Protein AF-A0A8X8XH99-F1 (afdb_monomer)

Secondary structure (DSSP, 8-state):
---SS---TT---S-PPP------SSSPP-HHHHHHHHHHHHHHHHHHHHHHHHHHHHHHHHHHHHHHHHHHHHHHHHHHHHHHHHHHS-SSS-HHHHHHHHHHTHHHHHHHH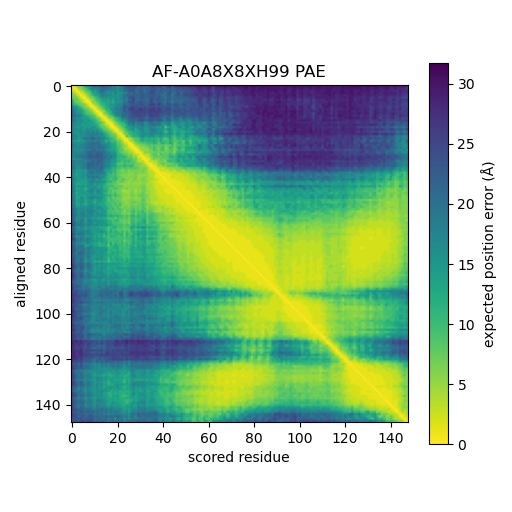---TTSS-HHHHHHHHHIIIIIHHHHHHHHHHH--

Sequence (148 aa):
MTCAYSCPSSLKTNSLFSSSASSFNDKPVNEAATGPVGKELFEKEQDDLLVDLIDIPKKACDRRINEFVKRARAAKIHAYIISHLKKEMPALMGKSKAQRRLMDNLEGEFEKGGLDFEKLKPKMIQAVDDMLGYDIPELLKNFRNIYD

pLDDT: mean 76.28, std 16.95, range 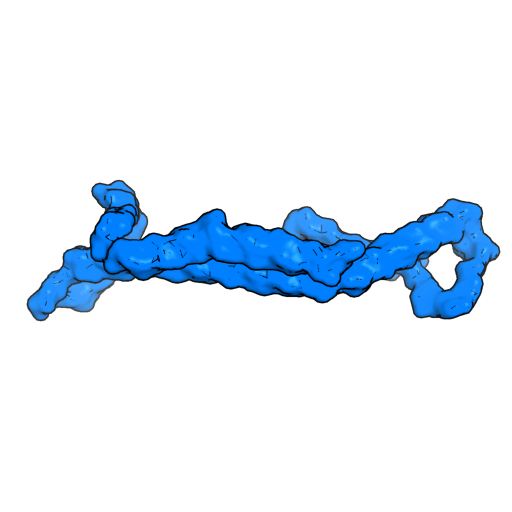[33.03, 96.56]

InterPro domains:
  IPR040990 Domain of unknown function DUF5600 [PF18150] (63-112)

Structure (mmCIF, N/CA/C/O backbone):
data_AF-A0A8X8XH99-F1
#
_entry.id   AF-A0A8X8XH99-F1
#
loop_
_atom_site.group_PDB
_atom_site.id
_atom_site.type_symbol
_atom_site.label_atom_id
_atom_site.label_alt_id
_atom_site.label_comp_id
_atom_site.label_asym_id
_atom_site.label_entity_id
_atom_site.label_seq_id
_atom_site.pdbx_PDB_ins_code
_atom_site.Cartn_x
_atom_site.Cartn_y
_atom_site.Cartn_z
_atom_site.occupancy
_atom_site.B_iso_or_equiv
_atom_site.auth_seq_id
_atom_site.auth_comp_id
_atom_site.auth_asym_id
_atom_site.auth_atom_id
_atom_site.pdbx_PDB_model_num
ATOM 1 N N . MET A 1 1 ? 34.153 17.711 -23.293 1.00 33.03 1 MET A N 1
ATOM 2 C CA . MET A 1 1 ? 34.360 16.887 -22.084 1.00 33.03 1 MET A CA 1
ATOM 3 C C . MET A 1 1 ? 33.839 17.679 -20.884 1.00 33.03 1 MET A C 1
ATOM 5 O O . MET A 1 1 ? 34.627 18.201 -20.112 1.00 33.03 1 MET A O 1
ATOM 9 N N . THR A 1 2 ? 32.516 17.896 -20.794 1.00 33.72 2 THR A N 1
ATOM 10 C CA . THR A 1 2 ? 31.958 18.871 -19.826 1.00 33.72 2 THR A CA 1
ATOM 11 C C . THR A 1 2 ? 30.481 18.623 -19.476 1.00 33.72 2 THR A C 1
ATOM 13 O O . THR A 1 2 ? 29.676 19.543 -19.538 1.00 33.72 2 THR A O 1
ATOM 16 N N . CYS A 1 3 ? 30.081 17.396 -19.118 1.00 34.97 3 CYS A N 1
ATOM 17 C CA . CYS A 1 3 ? 28.687 17.147 -18.698 1.00 34.97 3 CYS A CA 1
ATOM 18 C C . CYS A 1 3 ? 28.523 16.252 -17.453 1.00 34.97 3 CYS A C 1
ATOM 20 O O . CYS A 1 3 ? 27.477 15.644 -17.275 1.00 34.97 3 CYS A O 1
ATOM 22 N N . ALA A 1 4 ? 29.529 16.170 -16.574 1.00 43.41 4 ALA A N 1
ATOM 23 C CA . ALA A 1 4 ? 29.466 15.312 -15.379 1.00 43.41 4 ALA A CA 1
ATOM 24 C C . ALA A 1 4 ? 29.155 16.045 -14.053 1.00 43.41 4 ALA A C 1
ATOM 26 O O . ALA A 1 4 ? 29.046 15.396 -13.019 1.00 43.41 4 ALA A O 1
ATOM 27 N N . TYR A 1 5 ? 29.010 17.379 -14.033 1.00 40.00 5 TYR A N 1
ATOM 28 C CA . TYR A 1 5 ? 29.071 18.153 -12.775 1.00 40.00 5 TYR A CA 1
ATOM 29 C C . TYR A 1 5 ? 27.823 18.964 -12.401 1.00 40.00 5 TYR A C 1
ATOM 31 O O . TYR A 1 5 ? 27.933 19.996 -11.742 1.00 40.00 5 TYR A O 1
ATOM 39 N N . SER A 1 6 ? 26.615 18.514 -12.744 1.00 45.28 6 SER A N 1
ATOM 40 C CA . SER A 1 6 ? 25.420 19.117 -12.133 1.00 45.28 6 SER A CA 1
ATOM 41 C C . SER A 1 6 ? 24.308 18.103 -11.882 1.00 45.28 6 SER A C 1
ATOM 43 O O . SER A 1 6 ? 23.250 18.142 -12.498 1.00 45.28 6 SER A O 1
ATOM 45 N N . CYS A 1 7 ? 24.554 17.177 -10.952 1.00 44.72 7 CYS A N 1
ATOM 46 C CA . CYS A 1 7 ? 23.468 16.476 -10.273 1.00 44.72 7 CYS A CA 1
ATOM 47 C C . CYS A 1 7 ? 23.153 17.252 -8.978 1.00 44.72 7 CYS A C 1
ATOM 49 O O . CYS A 1 7 ? 24.028 17.345 -8.111 1.00 44.72 7 CYS A O 1
ATOM 51 N N . PRO A 1 8 ? 21.971 17.881 -8.838 1.00 44.28 8 PRO A N 1
ATOM 52 C CA . PRO A 1 8 ? 21.630 18.649 -7.646 1.00 44.28 8 PRO A CA 1
ATOM 53 C C . PRO A 1 8 ? 21.548 17.738 -6.415 1.00 44.28 8 PRO A C 1
ATOM 55 O O . PRO A 1 8 ? 20.919 16.680 -6.441 1.00 44.28 8 PRO A O 1
ATOM 58 N N . SER A 1 9 ? 22.129 18.195 -5.303 1.00 49.97 9 SER A N 1
ATOM 59 C CA . SER A 1 9 ? 22.266 17.496 -4.011 1.00 49.97 9 SER A CA 1
ATOM 60 C C . SER A 1 9 ? 20.951 17.011 -3.367 1.00 49.97 9 SER A C 1
ATOM 62 O O . SER A 1 9 ? 20.973 16.390 -2.303 1.00 49.97 9 SER A O 1
ATOM 64 N N . SER A 1 10 ? 19.807 17.317 -3.980 1.00 48.19 10 SER A N 1
ATOM 65 C CA . SER A 1 10 ? 18.450 16.969 -3.548 1.00 48.19 10 SER A CA 1
ATOM 66 C C . SER A 1 10 ? 18.012 15.558 -3.965 1.00 48.19 10 SER A C 1
ATOM 68 O O . SER A 1 10 ? 17.057 15.033 -3.398 1.00 48.19 10 SER A O 1
ATOM 70 N N . LEU A 1 11 ? 18.702 14.917 -4.914 1.00 45.12 11 LEU A N 1
ATOM 71 C CA . LEU A 1 11 ? 18.430 13.543 -5.356 1.00 45.12 11 LEU A CA 1
ATOM 72 C C . LEU A 1 11 ? 19.291 12.542 -4.568 1.00 45.12 11 LEU A C 1
ATOM 74 O O . LEU A 1 11 ? 20.138 11.850 -5.118 1.00 45.12 11 LEU A O 1
ATOM 78 N N . LYS A 1 12 ? 19.083 12.454 -3.248 1.00 39.69 12 LYS A N 1
ATOM 79 C CA . LYS A 1 12 ? 19.626 11.355 -2.426 1.00 39.69 12 LYS A CA 1
ATOM 80 C C . LYS A 1 12 ? 18.734 10.117 -2.543 1.00 39.69 12 LYS A C 1
ATOM 82 O O . LYS A 1 12 ? 18.156 9.653 -1.565 1.00 39.69 12 LYS A O 1
ATOM 87 N N . THR A 1 13 ? 18.596 9.588 -3.750 1.00 43.62 13 THR A N 1
ATOM 88 C CA . THR A 1 13 ? 18.230 8.184 -3.937 1.00 43.62 13 THR A CA 1
ATOM 89 C C . THR A 1 13 ? 19.532 7.435 -4.201 1.00 43.62 13 THR A C 1
ATOM 91 O O . THR A 1 13 ? 20.370 7.917 -4.953 1.00 43.62 13 THR A O 1
ATOM 94 N N . ASN A 1 14 ? 19.734 6.254 -3.606 1.00 42.44 14 ASN A N 1
ATOM 95 C CA . ASN A 1 14 ? 20.900 5.387 -3.882 1.00 42.44 14 ASN A CA 1
ATOM 96 C C . ASN A 1 14 ? 20.965 4.883 -5.347 1.00 42.44 14 ASN A C 1
ATOM 98 O O . ASN A 1 14 ? 21.718 3.968 -5.662 1.00 42.44 14 ASN A O 1
ATOM 102 N N . SER A 1 15 ? 20.154 5.442 -6.246 1.00 38.72 15 SER A N 1
ATOM 103 C CA . SER A 1 15 ? 20.164 5.158 -7.672 1.00 38.72 15 SER A CA 1
ATOM 104 C C . SER A 1 15 ? 21.136 6.114 -8.364 1.00 38.72 15 SER A C 1
ATOM 106 O O . SER A 1 15 ? 20.858 7.309 -8.475 1.00 38.72 15 SER A O 1
ATOM 108 N N . LEU A 1 16 ? 22.265 5.591 -8.842 1.00 43.50 16 LEU A N 1
ATOM 109 C CA . LEU A 1 16 ? 23.118 6.307 -9.787 1.00 43.50 16 LEU A CA 1
ATOM 110 C C . LEU A 1 16 ? 22.273 6.673 -11.018 1.00 43.50 16 LEU A C 1
ATOM 112 O O . LEU A 1 16 ? 21.653 5.799 -11.620 1.00 43.50 16 LEU A O 1
ATOM 116 N N . PHE A 1 17 ? 22.215 7.957 -11.371 1.00 43.88 17 PHE A N 1
ATOM 117 C CA . PHE A 1 17 ? 21.670 8.382 -12.660 1.00 43.88 17 PHE A CA 1
ATOM 118 C C . PHE A 1 17 ? 22.680 7.995 -13.744 1.00 43.88 17 PHE A C 1
ATOM 120 O O . PHE A 1 17 ? 23.809 8.493 -13.728 1.00 43.88 17 PHE A O 1
ATOM 127 N N . SER A 1 18 ? 22.301 7.107 -14.667 1.00 50.69 18 SER A N 1
ATOM 128 C CA . SER A 1 18 ? 23.132 6.820 -15.836 1.00 50.69 18 SER A CA 1
ATOM 129 C C . SER A 1 18 ? 23.165 8.062 -16.727 1.00 50.69 18 SER A C 1
ATOM 131 O O . SER A 1 18 ? 22.137 8.649 -17.060 1.00 50.69 18 SER A O 1
ATOM 133 N N . SER A 1 19 ? 24.370 8.522 -17.047 1.00 55.03 19 SER A N 1
ATOM 134 C CA . SER A 1 19 ? 24.590 9.625 -17.981 1.00 55.03 19 SER A CA 1
ATOM 135 C C . SER A 1 19 ? 25.063 9.004 -19.291 1.00 55.03 19 SER A C 1
ATOM 137 O O . SER A 1 19 ? 26.231 8.651 -19.384 1.00 55.03 19 SER A O 1
ATOM 139 N N . SER A 1 20 ? 24.173 8.819 -20.268 1.00 50.28 20 SER A N 1
ATOM 140 C CA . SER A 1 20 ? 24.548 8.355 -21.611 1.00 50.28 20 SER A CA 1
ATOM 141 C C . SER A 1 20 ? 25.118 9.534 -22.399 1.00 50.28 20 SER A C 1
ATOM 143 O O . SER A 1 20 ? 24.402 10.494 -22.707 1.00 50.28 20 SER A O 1
ATOM 145 N N . ALA A 1 21 ? 26.417 9.509 -22.676 1.00 55.19 21 ALA A N 1
ATOM 146 C CA . ALA A 1 21 ? 27.113 10.559 -23.400 1.00 55.19 21 ALA A CA 1
ATOM 147 C C . ALA A 1 21 ? 27.180 10.179 -24.881 1.00 55.19 21 ALA A C 1
ATOM 149 O O . ALA A 1 21 ? 28.253 9.864 -25.370 1.00 55.19 21 ALA A O 1
ATOM 150 N N . SER A 1 22 ? 26.051 10.218 -25.602 1.00 55.06 22 SER A N 1
ATOM 151 C CA . SER A 1 22 ? 25.958 9.683 -26.973 1.00 55.06 22 SER A CA 1
ATOM 152 C C . SER A 1 22 ? 25.520 10.722 -28.025 1.00 55.06 22 SER A C 1
ATOM 154 O O . SER A 1 22 ? 24.837 11.700 -27.717 1.00 55.06 22 SER A O 1
ATOM 156 N N . SER A 1 23 ? 25.936 10.541 -29.288 1.00 59.81 23 SER A N 1
ATOM 157 C CA . SER A 1 23 ? 25.487 11.354 -30.435 1.00 59.81 23 SER A CA 1
ATOM 158 C C . SER A 1 23 ? 24.249 10.720 -31.074 1.00 59.81 23 SER A C 1
ATOM 160 O O . SER A 1 23 ? 24.378 9.839 -31.914 1.00 59.81 23 SER A O 1
ATOM 162 N N . PHE A 1 24 ? 23.056 11.194 -30.715 1.00 62.12 24 PHE A N 1
ATOM 163 C CA . PHE A 1 24 ? 21.772 10.658 -31.195 1.00 62.12 24 PHE A CA 1
ATOM 164 C C . PHE A 1 24 ? 21.355 11.234 -32.558 1.00 62.12 24 PHE A C 1
ATOM 166 O O . PHE A 1 24 ? 20.394 11.993 -32.646 1.00 62.12 24 PHE A O 1
ATOM 173 N N . ASN A 1 25 ? 22.101 10.933 -33.622 1.00 65.00 25 ASN A N 1
ATOM 174 C CA . ASN A 1 25 ? 21.747 11.321 -34.994 1.00 65.00 25 ASN A CA 1
ATOM 175 C C . ASN A 1 25 ? 22.105 10.189 -35.971 1.00 65.00 25 ASN A C 1
ATOM 177 O O . ASN A 1 25 ? 23.102 9.514 -35.745 1.00 65.00 25 ASN A O 1
ATOM 181 N N . ASP A 1 26 ? 21.414 10.085 -37.114 1.00 64.94 26 ASP A N 1
ATOM 182 C CA . ASP A 1 26 ? 21.681 9.094 -38.190 1.00 64.94 26 ASP A CA 1
ATOM 183 C C . ASP A 1 26 ? 23.055 9.246 -38.884 1.00 64.94 26 ASP A C 1
ATOM 185 O O . ASP A 1 26 ? 23.345 8.615 -39.901 1.00 64.94 26 ASP A O 1
ATOM 189 N N . LYS A 1 27 ? 23.910 10.144 -38.386 1.00 65.44 27 LYS A N 1
ATOM 190 C CA . LYS A 1 27 ? 25.234 10.399 -38.950 1.00 65.44 27 LYS A CA 1
ATOM 191 C C . LYS A 1 27 ? 26.224 9.373 -38.395 1.00 65.44 27 LYS A C 1
ATOM 193 O O . LYS A 1 27 ? 26.205 9.127 -37.190 1.00 65.44 27 LYS A O 1
ATOM 198 N N . PRO A 1 28 ? 27.138 8.836 -39.224 1.00 62.47 28 PRO A N 1
ATOM 199 C CA . PRO A 1 28 ? 28.159 7.916 -38.742 1.00 62.47 28 PRO A CA 1
ATOM 200 C C . PRO A 1 28 ? 29.005 8.583 -37.651 1.00 62.47 28 PRO A C 1
ATOM 202 O O . PRO A 1 28 ? 29.345 9.768 -37.752 1.00 62.47 28 PRO A O 1
ATOM 205 N N . VAL A 1 29 ? 29.334 7.816 -36.607 1.00 63.66 29 VAL A N 1
ATOM 206 C CA . VAL A 1 29 ? 30.204 8.261 -35.512 1.00 63.66 29 VAL A CA 1
ATOM 207 C C . VAL A 1 29 ? 31.504 8.790 -36.113 1.00 63.66 29 VAL A C 1
ATOM 209 O O . VAL A 1 29 ? 32.136 8.128 -36.934 1.00 63.66 29 VAL A O 1
ATOM 212 N N . ASN A 1 30 ? 31.897 10.011 -35.742 1.00 66.69 30 ASN A N 1
ATOM 213 C CA . ASN A 1 30 ? 33.130 10.605 -36.246 1.00 66.69 30 ASN A CA 1
ATOM 214 C C . ASN A 1 30 ? 34.334 9.900 -35.604 1.00 66.69 30 ASN A C 1
ATOM 216 O O . ASN A 1 30 ? 34.788 10.290 -34.525 1.00 66.69 30 ASN A O 1
ATOM 220 N N . GLU A 1 31 ? 34.837 8.870 -36.283 1.00 62.56 31 GLU A N 1
ATOM 221 C CA . GLU A 1 31 ? 35.924 7.999 -35.821 1.00 62.56 31 GLU A CA 1
ATOM 222 C C . GLU A 1 31 ? 37.213 8.781 -35.507 1.00 62.56 31 GLU A C 1
ATOM 224 O O . GLU A 1 31 ? 37.938 8.437 -34.573 1.00 62.56 31 GLU A O 1
ATOM 229 N N . ALA A 1 32 ? 37.455 9.897 -36.208 1.00 62.34 32 ALA A N 1
ATOM 230 C CA . ALA A 1 32 ? 38.608 10.767 -35.976 1.00 62.34 32 ALA A CA 1
ATOM 231 C C . ALA A 1 32 ? 38.526 11.546 -34.648 1.00 62.34 32 ALA A C 1
ATOM 233 O O . ALA A 1 32 ? 39.557 11.923 -34.096 1.00 62.34 32 ALA A O 1
ATOM 234 N N . ALA A 1 33 ? 37.317 11.782 -34.124 1.00 61.59 33 ALA A N 1
ATOM 235 C CA . ALA A 1 33 ? 37.091 12.486 -32.860 1.00 61.59 33 ALA A CA 1
ATOM 236 C C . ALA A 1 33 ? 36.908 11.545 -31.653 1.00 61.59 33 ALA A C 1
ATOM 238 O O . ALA A 1 33 ? 37.043 11.986 -30.513 1.00 61.59 33 ALA A O 1
ATOM 239 N N . THR A 1 34 ? 36.585 10.269 -31.888 1.00 63.12 34 THR A N 1
ATOM 240 C CA . THR A 1 34 ? 36.246 9.288 -30.837 1.00 63.12 34 THR A CA 1
ATOM 241 C C . THR A 1 34 ? 37.344 8.264 -30.561 1.00 63.12 34 THR A C 1
ATOM 243 O O . THR A 1 34 ? 37.410 7.739 -29.449 1.00 63.12 34 THR A O 1
ATOM 246 N N . GLY A 1 35 ? 38.233 7.998 -31.523 1.00 67.94 35 GLY A N 1
ATOM 247 C CA . GLY A 1 35 ? 39.241 6.945 -31.396 1.00 67.94 35 GLY A CA 1
ATOM 248 C C . GLY A 1 35 ? 38.629 5.529 -31.353 1.00 67.94 35 GLY A C 1
ATOM 249 O O . GLY A 1 35 ? 37.409 5.371 -31.302 1.00 67.94 35 GLY A O 1
ATOM 250 N N . PRO A 1 36 ? 39.463 4.473 -31.360 1.00 66.00 36 PRO A N 1
ATOM 251 C CA . PRO A 1 36 ? 39.003 3.086 -31.512 1.00 66.00 36 PRO A CA 1
ATOM 252 C C . PRO A 1 36 ? 38.125 2.594 -30.352 1.00 66.00 36 PRO A C 1
ATOM 254 O O . PRO A 1 36 ? 37.190 1.837 -30.574 1.00 66.00 36 PRO A O 1
ATOM 257 N N . VAL A 1 37 ? 38.386 3.064 -29.128 1.00 73.56 37 VAL A N 1
ATOM 258 C CA . VAL A 1 37 ? 37.611 2.706 -27.924 1.00 73.56 37 VAL A CA 1
ATOM 259 C C . VAL A 1 37 ? 36.307 3.504 -27.829 1.00 73.56 37 VAL A C 1
ATOM 261 O O . VAL A 1 37 ? 35.320 3.022 -27.281 1.00 73.56 37 VAL A O 1
ATOM 264 N N . GLY A 1 38 ? 36.285 4.730 -28.364 1.00 71.25 38 GLY A N 1
ATOM 265 C CA . GLY A 1 38 ? 35.106 5.585 -28.301 1.00 71.25 38 GLY A CA 1
ATOM 266 C C . GLY A 1 38 ? 33.946 4.977 -29.076 1.00 71.25 38 GLY A C 1
ATOM 267 O O . GLY A 1 38 ? 32.862 4.852 -28.523 1.00 71.25 38 GLY A O 1
ATOM 268 N N . LYS A 1 39 ? 34.177 4.540 -30.317 1.00 7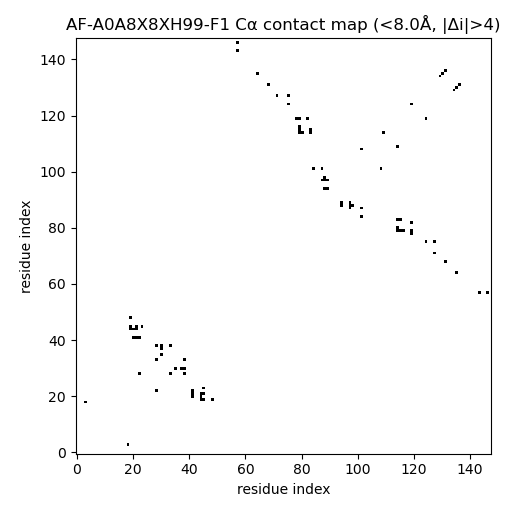1.56 39 LYS A N 1
ATOM 269 C CA . LYS A 1 39 ? 33.119 3.981 -31.171 1.00 71.56 39 LYS A CA 1
ATOM 270 C C . LYS A 1 39 ? 32.354 2.833 -30.496 1.00 71.56 39 LYS A C 1
ATOM 272 O O . LYS A 1 39 ? 31.134 2.901 -30.416 1.00 71.56 39 LYS A O 1
ATOM 277 N N . GLU A 1 40 ? 33.071 1.861 -29.934 1.00 77.25 40 GLU A N 1
ATOM 278 C CA . GLU A 1 40 ? 32.477 0.721 -29.221 1.00 77.25 40 GLU A CA 1
ATOM 279 C C . GLU A 1 40 ? 31.668 1.163 -27.988 1.00 77.25 40 GLU A C 1
ATOM 281 O O . GLU A 1 40 ? 30.566 0.671 -27.753 1.00 77.25 40 GLU A O 1
ATOM 286 N N . LEU A 1 41 ? 32.172 2.138 -27.221 1.00 79.62 41 LEU A N 1
ATOM 287 C CA . LEU A 1 41 ? 31.464 2.673 -26.055 1.00 79.62 41 LEU A CA 1
ATOM 288 C C . LEU A 1 41 ? 30.184 3.430 -26.452 1.00 79.62 41 LEU A C 1
ATOM 290 O O . LEU A 1 41 ? 29.152 3.267 -25.808 1.00 79.62 41 LEU A O 1
ATOM 294 N N . PHE A 1 42 ? 30.239 4.229 -27.522 1.00 78.44 42 PHE A N 1
ATOM 295 C CA . PHE A 1 42 ? 29.100 4.988 -28.046 1.00 78.44 42 PHE A CA 1
ATOM 296 C C . PHE A 1 42 ? 28.009 4.086 -28.630 1.00 78.44 42 PHE A C 1
ATOM 298 O O . PHE A 1 42 ? 26.828 4.395 -28.489 1.00 78.44 42 PHE A O 1
ATOM 305 N N . GLU A 1 43 ? 28.389 3.015 -29.323 1.00 77.44 43 GLU A N 1
ATOM 306 C CA . GLU A 1 43 ? 27.449 2.020 -29.850 1.00 77.44 43 GLU A CA 1
ATOM 307 C C . GLU A 1 43 ? 26.775 1.275 -28.694 1.00 77.44 43 GLU A C 1
ATOM 309 O O . GLU A 1 43 ? 25.550 1.226 -28.629 1.00 77.44 43 GLU A O 1
ATOM 314 N N . LYS A 1 44 ? 27.554 0.835 -27.700 1.00 81.69 44 LYS A N 1
ATOM 315 C CA . LYS A 1 44 ? 27.018 0.166 -26.513 1.00 81.69 44 LYS A CA 1
ATOM 316 C C . LYS A 1 44 ? 26.069 1.046 -25.690 1.00 81.69 44 LYS A C 1
ATOM 318 O O . LYS A 1 44 ? 25.015 0.575 -25.284 1.00 81.69 44 LYS A O 1
ATOM 323 N N . GLU A 1 45 ? 26.399 2.321 -25.462 1.00 81.38 45 GLU A N 1
ATOM 324 C CA . GLU A 1 45 ? 25.495 3.247 -24.757 1.00 81.38 45 GLU A CA 1
ATOM 325 C C . GLU A 1 45 ? 24.191 3.509 -25.529 1.00 81.38 45 GLU A C 1
ATOM 327 O O . GLU A 1 45 ? 23.143 3.716 -24.914 1.00 81.38 45 GLU A O 1
ATOM 332 N N . GLN A 1 46 ? 24.239 3.513 -26.866 1.00 80.31 46 GLN A N 1
ATOM 333 C CA . GLN A 1 46 ? 23.040 3.642 -27.696 1.00 80.31 46 GLN A CA 1
ATOM 334 C C . GLN A 1 46 ? 22.170 2.391 -27.611 1.00 80.31 46 GLN A C 1
ATOM 336 O O . GLN A 1 46 ? 20.962 2.522 -27.423 1.00 80.31 46 GLN A O 1
ATOM 341 N N . ASP A 1 47 ? 22.770 1.204 -27.691 1.00 82.81 47 ASP A N 1
ATOM 342 C CA . ASP A 1 47 ? 22.057 -0.066 -27.544 1.00 82.81 47 ASP A CA 1
ATOM 343 C C . ASP A 1 47 ? 21.406 -0.182 -26.158 1.00 82.81 47 ASP A C 1
ATOM 345 O O . ASP A 1 47 ? 20.215 -0.486 -26.062 1.00 82.81 47 ASP A O 1
ATOM 349 N N . ASP A 1 48 ? 22.142 0.152 -25.092 1.00 85.25 48 ASP A N 1
ATOM 350 C CA . ASP A 1 48 ? 21.620 0.177 -23.721 1.00 85.25 48 ASP A CA 1
ATOM 351 C C . ASP A 1 48 ? 20.423 1.144 -23.600 1.00 85.25 48 ASP A C 1
ATOM 353 O O . ASP A 1 48 ? 19.394 0.800 -23.008 1.00 85.25 48 ASP A O 1
ATOM 357 N N . LEU A 1 49 ? 20.502 2.334 -24.214 1.00 84.50 49 LEU A N 1
ATOM 358 C CA . LEU A 1 49 ? 19.386 3.284 -24.211 1.00 84.50 49 LEU A CA 1
ATOM 359 C C . LEU A 1 49 ? 18.185 2.780 -25.022 1.00 84.50 49 LEU A C 1
ATOM 361 O O . LEU A 1 49 ? 17.042 2.999 -24.620 1.00 84.50 49 LEU A O 1
ATOM 365 N N . LEU A 1 50 ? 18.414 2.133 -26.166 1.00 84.44 50 LEU A N 1
ATOM 366 C CA . LEU A 1 50 ? 17.345 1.582 -26.998 1.00 84.44 50 LEU A CA 1
ATOM 367 C C . LEU A 1 50 ? 16.585 0.478 -26.262 1.00 84.44 50 LEU A C 1
ATOM 369 O O . LEU A 1 50 ? 15.353 0.477 -26.286 1.00 84.44 50 LEU A O 1
ATOM 373 N N . VAL A 1 51 ? 17.292 -0.403 -25.550 1.00 85.75 51 VAL A N 1
ATOM 374 C CA . VAL A 1 51 ? 16.673 -1.400 -24.665 1.00 85.75 51 VAL A CA 1
ATOM 375 C C . VAL A 1 51 ? 15.834 -0.708 -23.591 1.00 85.75 51 VAL A C 1
ATOM 377 O O . VAL A 1 51 ? 14.663 -1.043 -23.407 1.00 85.75 51 VAL A O 1
ATOM 380 N N . ASP A 1 52 ? 16.384 0.315 -22.935 1.00 86.06 52 ASP A N 1
ATOM 381 C CA . ASP A 1 52 ? 15.660 1.063 -21.910 1.00 86.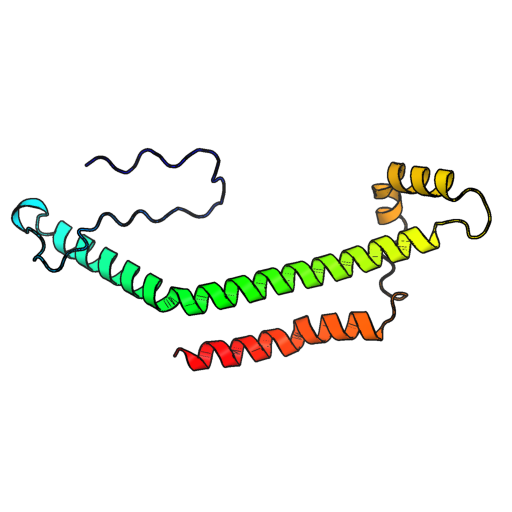06 52 ASP A CA 1
ATOM 382 C C . ASP A 1 52 ? 14.396 1.741 -22.450 1.00 86.06 52 ASP A C 1
ATOM 384 O O . ASP A 1 52 ? 13.364 1.700 -21.775 1.00 86.06 52 ASP A O 1
ATOM 388 N N . LEU A 1 53 ? 14.461 2.328 -23.652 1.00 84.25 53 LEU A N 1
ATOM 389 C CA . LEU A 1 53 ? 13.338 2.958 -24.353 1.00 84.25 53 LEU A CA 1
ATOM 390 C C . LEU A 1 53 ? 12.236 1.947 -24.684 1.00 84.25 53 LEU A C 1
ATOM 392 O O . LEU A 1 53 ? 11.058 2.228 -24.450 1.00 84.25 53 LEU A O 1
ATOM 396 N N . ILE A 1 54 ? 12.613 0.772 -25.194 1.00 84.81 54 ILE A N 1
ATOM 397 C CA . ILE A 1 54 ? 11.687 -0.323 -25.511 1.00 84.81 54 ILE A CA 1
ATOM 398 C C . ILE A 1 54 ? 11.001 -0.838 -24.239 1.00 84.81 54 ILE A C 1
ATOM 400 O O . ILE A 1 54 ? 9.808 -1.145 -24.261 1.00 84.81 54 ILE A O 1
ATOM 404 N N . ASP A 1 55 ? 11.710 -0.854 -23.110 1.00 85.38 55 ASP A N 1
ATOM 405 C CA . ASP A 1 55 ? 11.184 -1.309 -21.823 1.00 85.38 55 ASP A CA 1
ATOM 406 C C . ASP A 1 55 ? 10.352 -0.262 -21.064 1.00 85.38 55 ASP A C 1
ATOM 408 O O . ASP A 1 55 ? 9.702 -0.610 -20.070 1.00 85.38 55 ASP A O 1
ATOM 412 N N . ILE A 1 56 ? 10.315 1.007 -21.500 1.00 85.88 56 ILE A N 1
ATOM 413 C CA . ILE A 1 56 ? 9.540 2.074 -20.833 1.00 85.88 56 ILE A CA 1
ATOM 414 C C . ILE A 1 56 ? 8.093 1.650 -20.533 1.00 85.88 56 ILE A C 1
ATOM 416 O O . ILE A 1 56 ? 7.658 1.839 -19.391 1.00 85.88 56 ILE A O 1
ATOM 420 N N . PRO A 1 57 ? 7.323 1.071 -21.478 1.00 82.06 57 PRO A N 1
ATOM 421 C CA . PRO A 1 57 ? 5.941 0.679 -21.218 1.00 82.06 57 PRO A CA 1
ATOM 422 C C . PRO A 1 57 ? 5.827 -0.402 -20.134 1.00 82.06 57 PRO A C 1
ATOM 424 O O . PRO A 1 57 ? 4.959 -0.292 -19.261 1.00 82.06 57 PRO A O 1
ATOM 427 N N . LYS A 1 58 ? 6.734 -1.395 -20.131 1.00 83.38 58 LYS A N 1
ATOM 428 C CA . LYS A 1 58 ? 6.781 -2.449 -19.102 1.00 83.38 58 LYS A CA 1
ATOM 429 C C . LYS A 1 58 ? 7.104 -1.847 -17.732 1.00 83.38 58 LYS A C 1
ATOM 431 O O . LYS A 1 58 ? 6.326 -1.991 -16.788 1.00 83.38 58 LYS A O 1
ATOM 436 N N . LYS A 1 59 ? 8.187 -1.063 -17.648 1.00 84.50 59 LYS A N 1
ATOM 437 C CA . LYS A 1 59 ? 8.643 -0.391 -16.416 1.00 84.50 59 LYS A CA 1
ATOM 438 C C . LYS A 1 59 ? 7.586 0.568 -15.856 1.00 84.50 59 LYS A C 1
ATOM 440 O O . LYS A 1 59 ? 7.411 0.670 -14.639 1.00 84.50 59 LYS A O 1
ATOM 445 N N . ALA A 1 60 ? 6.849 1.265 -16.720 1.00 85.94 60 ALA A N 1
ATOM 446 C CA . ALA A 1 60 ? 5.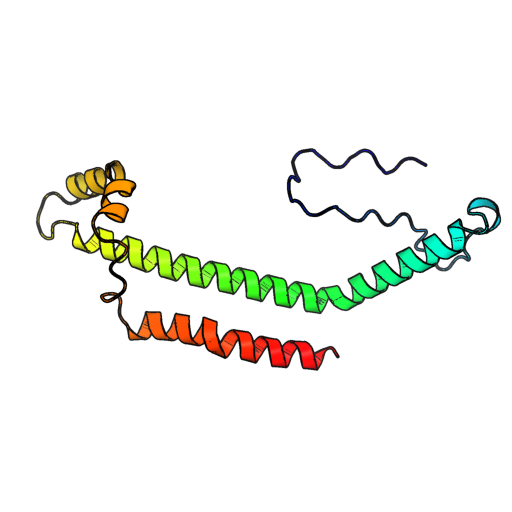749 2.132 -16.311 1.00 85.94 60 ALA A CA 1
ATOM 447 C C . ALA A 1 60 ? 4.587 1.337 -15.694 1.00 85.94 60 ALA A C 1
ATOM 449 O O . ALA A 1 60 ? 4.025 1.773 -14.683 1.00 85.94 60 ALA A O 1
ATOM 450 N N . CYS A 1 61 ? 4.242 0.176 -16.258 1.00 84.94 61 CYS A N 1
ATOM 451 C CA . CYS A 1 61 ? 3.221 -0.715 -15.706 1.00 84.94 61 CYS A CA 1
ATOM 452 C C . CYS A 1 61 ? 3.630 -1.246 -14.322 1.00 84.94 61 CYS A C 1
ATOM 454 O O . CYS A 1 61 ? 2.894 -1.053 -13.347 1.00 84.94 61 CYS A O 1
ATOM 456 N N . ASP A 1 62 ? 4.844 -1.791 -14.203 1.00 86.62 62 ASP A N 1
ATOM 457 C CA . ASP A 1 62 ? 5.390 -2.305 -12.940 1.00 86.62 62 ASP A CA 1
ATOM 458 C C . ASP A 1 62 ? 5.396 -1.234 -11.847 1.00 86.62 62 ASP A C 1
ATOM 460 O O . ASP A 1 62 ? 4.983 -1.470 -10.705 1.00 86.62 62 ASP A O 1
ATOM 464 N N . ARG A 1 63 ? 5.799 -0.006 -12.201 1.00 90.12 63 ARG A N 1
ATOM 465 C CA . ARG A 1 63 ? 5.782 1.131 -11.278 1.00 90.12 63 ARG A CA 1
ATOM 466 C C . ARG A 1 63 ? 4.375 1.421 -10.762 1.00 90.12 63 ARG A C 1
ATOM 468 O O . ARG A 1 63 ? 4.208 1.655 -9.565 1.00 90.12 63 ARG A O 1
ATOM 475 N N . ARG A 1 64 ? 3.362 1.411 -11.632 1.00 89.94 64 ARG A N 1
ATOM 476 C CA . ARG A 1 64 ? 1.966 1.660 -11.234 1.00 89.94 64 ARG A CA 1
ATOM 477 C C . ARG A 1 64 ? 1.444 0.577 -10.297 1.00 89.94 64 ARG A C 1
ATOM 479 O O . ARG A 1 64 ? 0.795 0.910 -9.305 1.00 89.94 64 ARG A O 1
ATOM 486 N N . ILE A 1 65 ? 1.757 -0.686 -10.577 1.00 91.69 65 ILE A N 1
ATOM 487 C CA . ILE A 1 65 ? 1.363 -1.819 -9.732 1.00 91.69 65 ILE A CA 1
ATOM 488 C C . ILE A 1 65 ? 2.037 -1.717 -8.363 1.00 91.69 65 ILE A C 1
ATOM 490 O O . ILE A 1 65 ? 1.367 -1.830 -7.339 1.00 91.69 65 ILE A O 1
ATOM 494 N N . ASN A 1 66 ? 3.334 -1.409 -8.314 1.00 91.06 66 ASN A N 1
ATOM 495 C CA . ASN A 1 66 ? 4.048 -1.244 -7.050 1.00 91.06 66 ASN A CA 1
ATOM 496 C C . ASN A 1 66 ? 3.472 -0.094 -6.202 1.00 91.06 66 ASN A C 1
ATOM 498 O O . ASN A 1 66 ? 3.268 -0.244 -4.998 1.00 91.06 66 ASN A O 1
ATOM 502 N N . GLU A 1 67 ? 3.156 1.048 -6.817 1.00 94.25 67 GLU A N 1
ATOM 503 C CA . GLU A 1 67 ? 2.508 2.163 -6.115 1.00 94.25 67 GLU A CA 1
ATOM 504 C C . GLU A 1 67 ? 1.113 1.793 -5.598 1.00 94.25 67 GLU A C 1
ATOM 506 O O . GLU A 1 67 ? 0.760 2.141 -4.468 1.00 94.25 67 GLU A O 1
ATOM 511 N N . PHE A 1 68 ? 0.333 1.036 -6.371 1.00 94.50 68 PHE A N 1
ATOM 512 C CA . PHE A 1 68 ? -0.952 0.510 -5.916 1.00 94.50 68 PHE A CA 1
ATOM 513 C C . PHE A 1 68 ? -0.793 -0.425 -4.709 1.00 94.50 68 PHE A C 1
ATOM 515 O O . PHE A 1 68 ? -1.449 -0.233 -3.686 1.00 94.50 68 PHE A O 1
ATOM 522 N N . VAL A 1 69 ? 0.136 -1.377 -4.785 1.00 94.44 69 VAL A N 1
ATOM 523 C CA . VAL A 1 69 ? 0.451 -2.324 -3.710 1.00 94.44 69 VAL A CA 1
ATOM 524 C C . VAL A 1 69 ? 0.865 -1.598 -2.422 1.00 94.44 69 VAL A C 1
ATOM 526 O O . VAL A 1 69 ? 0.377 -1.921 -1.334 1.00 94.44 69 VAL A O 1
ATOM 529 N N . LYS A 1 70 ? 1.736 -0.585 -2.522 1.00 93.69 70 LYS A N 1
ATOM 530 C CA . LYS A 1 70 ? 2.133 0.247 -1.373 1.00 93.69 70 LYS A CA 1
ATOM 531 C C . LYS A 1 70 ? 0.927 0.951 -0.752 1.00 93.69 70 LYS A C 1
ATOM 533 O O . LYS A 1 70 ? 0.776 0.931 0.469 1.00 93.69 70 LYS A O 1
ATOM 538 N N . ARG A 1 71 ? 0.049 1.531 -1.577 1.00 96.56 71 ARG A N 1
ATOM 539 C CA . ARG A 1 71 ? -1.171 2.213 -1.115 1.00 96.56 71 ARG A CA 1
ATOM 540 C C . ARG A 1 71 ? -2.154 1.257 -0.448 1.00 96.56 71 ARG A C 1
ATOM 542 O O . ARG A 1 71 ? -2.698 1.608 0.592 1.00 96.56 71 ARG A O 1
ATOM 549 N N . ALA A 1 72 ? -2.347 0.058 -0.993 1.00 95.31 72 ALA A N 1
ATOM 550 C CA . ALA A 1 72 ? -3.218 -0.956 -0.403 1.00 95.31 72 ALA A CA 1
ATOM 551 C C . ALA A 1 72 ? -2.730 -1.370 0.996 1.00 95.31 72 ALA A C 1
ATOM 553 O O . ALA A 1 72 ? -3.512 -1.383 1.948 1.00 95.31 72 ALA A O 1
ATOM 554 N N . ARG A 1 73 ? -1.420 -1.610 1.154 1.00 92.69 73 ARG A N 1
ATOM 555 C CA . ARG A 1 73 ? -0.821 -1.900 2.466 1.00 92.69 73 ARG A CA 1
ATOM 556 C C . ARG A 1 73 ? -0.975 -0.740 3.447 1.00 92.69 73 ARG A C 1
ATOM 558 O O . ARG A 1 73 ? -1.385 -0.963 4.583 1.00 92.69 73 ARG A O 1
ATOM 565 N N . ALA A 1 74 ? -0.708 0.489 3.007 1.00 93.12 74 ALA A N 1
ATOM 566 C CA . ALA A 1 74 ? -0.896 1.674 3.840 1.00 93.12 74 ALA A CA 1
ATOM 567 C C . ALA A 1 74 ? -2.361 1.828 4.277 1.00 93.12 74 ALA A C 1
ATOM 569 O O . ALA A 1 74 ? -2.628 2.034 5.456 1.00 93.12 74 ALA A O 1
ATOM 570 N N . ALA A 1 75 ? -3.320 1.657 3.363 1.00 93.31 75 ALA A N 1
ATOM 571 C CA . ALA A 1 75 ? -4.747 1.721 3.671 1.00 93.31 75 ALA A CA 1
ATOM 572 C C . ALA A 1 75 ? -5.168 0.657 4.696 1.00 93.31 75 ALA A C 1
ATOM 574 O O . ALA A 1 75 ? -5.901 0.972 5.634 1.00 93.31 75 ALA A O 1
ATOM 575 N N . LYS A 1 76 ? -4.659 -0.576 4.564 1.00 89.81 76 LYS A N 1
ATOM 576 C CA . LYS A 1 76 ? -4.864 -1.653 5.542 1.00 89.81 76 LYS A CA 1
ATOM 577 C C . LYS A 1 76 ? -4.342 -1.247 6.927 1.00 89.81 76 LYS A C 1
ATOM 579 O O . LYS A 1 76 ? -5.092 -1.310 7.897 1.00 89.81 76 LYS A O 1
ATOM 584 N N . ILE A 1 77 ? -3.106 -0.752 7.018 1.00 89.50 77 ILE A N 1
ATOM 585 C CA . ILE A 1 77 ? -2.514 -0.260 8.277 1.00 89.50 77 ILE A CA 1
ATOM 586 C C . ILE A 1 77 ? -3.342 0.892 8.867 1.00 89.50 77 ILE A C 1
ATOM 588 O O . ILE A 1 77 ? -3.700 0.852 10.043 1.00 89.50 77 ILE A O 1
ATOM 592 N N . HIS A 1 78 ? -3.717 1.887 8.057 1.00 90.44 78 HIS A N 1
ATOM 593 C CA . HIS A 1 78 ? -4.556 3.004 8.497 1.00 90.44 78 HIS A CA 1
ATOM 594 C C . HIS A 1 78 ? -5.902 2.535 9.047 1.00 90.44 78 HIS A C 1
ATOM 596 O O . HIS A 1 78 ? -6.350 3.037 10.077 1.00 90.44 78 HIS A O 1
ATOM 602 N N . ALA A 1 79 ? -6.537 1.557 8.400 1.00 89.12 79 ALA A N 1
ATOM 603 C CA . ALA A 1 79 ? -7.793 1.000 8.873 1.00 89.12 79 ALA A CA 1
ATOM 604 C C . ALA A 1 79 ? -7.644 0.343 10.256 1.00 89.12 79 ALA A C 1
ATOM 606 O O . ALA A 1 79 ? -8.514 0.529 11.108 1.00 89.12 79 ALA A O 1
ATOM 607 N N . TYR A 1 80 ? -6.530 -0.350 10.517 1.00 86.19 80 TYR A N 1
ATOM 608 C CA . TYR A 1 80 ? -6.239 -0.901 11.843 1.00 86.19 80 TYR A CA 1
ATOM 609 C C . TYR A 1 80 ? -6.016 0.173 12.897 1.00 86.19 80 TYR A C 1
ATOM 611 O O . TYR A 1 80 ? -6.632 0.102 13.958 1.00 86.19 80 TYR A O 1
ATOM 619 N N . ILE A 1 81 ? -5.204 1.189 12.593 1.00 87.50 81 ILE A N 1
ATOM 620 C CA . ILE A 1 81 ? -4.950 2.307 13.509 1.00 87.50 81 ILE A CA 1
ATOM 621 C C . ILE A 1 81 ? -6.273 2.985 13.879 1.00 87.50 81 ILE A C 1
ATOM 623 O O . ILE A 1 81 ? -6.605 3.109 15.055 1.00 87.50 81 ILE A O 1
ATOM 627 N N . ILE A 1 82 ? -7.078 3.362 12.881 1.00 87.88 82 ILE A N 1
ATOM 628 C CA . ILE A 1 82 ? -8.372 4.021 13.105 1.00 87.88 82 ILE A CA 1
ATOM 629 C C . ILE A 1 82 ? -9.307 3.115 13.909 1.00 87.88 82 ILE A C 1
ATOM 631 O O . ILE A 1 82 ? -9.995 3.584 14.816 1.00 87.88 82 ILE A O 1
ATOM 635 N N . SER A 1 83 ? -9.343 1.817 13.602 1.00 85.50 83 SER A N 1
ATOM 636 C CA . SER A 1 83 ? -10.176 0.873 14.342 1.00 85.50 83 SER A CA 1
ATOM 637 C C . SER A 1 83 ? -9.741 0.709 15.791 1.00 85.50 83 SER A C 1
ATOM 639 O O . SER A 1 83 ? -10.613 0.531 16.638 1.00 85.50 83 SER A O 1
ATOM 641 N N . HIS A 1 84 ? -8.440 0.728 16.075 1.00 85.19 84 HIS A N 1
ATOM 642 C CA . HIS A 1 84 ? -7.913 0.661 17.432 1.00 85.19 84 HIS A CA 1
ATOM 643 C C . HIS A 1 84 ? -8.282 1.932 18.204 1.00 85.19 84 HIS A C 1
ATOM 645 O O . HIS A 1 84 ? -8.987 1.858 19.206 1.00 85.19 84 HIS A O 1
ATOM 651 N N . LEU A 1 85 ? -7.969 3.109 17.655 1.00 86.44 85 LEU A N 1
ATOM 652 C CA . LEU A 1 85 ? -8.298 4.394 18.281 1.00 86.44 85 LEU A CA 1
ATOM 653 C C . LEU A 1 85 ? -9.804 4.566 18.519 1.00 86.44 85 LEU A C 1
ATOM 655 O O . LEU A 1 85 ? -10.218 5.113 19.536 1.00 86.44 85 LEU A O 1
ATOM 659 N N . LYS A 1 86 ? -10.652 4.072 17.607 1.00 86.44 86 LYS A N 1
ATOM 660 C CA . LYS A 1 86 ? -12.109 4.116 17.779 1.00 86.44 86 LYS A CA 1
ATOM 661 C C . LYS A 1 86 ? -12.592 3.278 18.969 1.00 86.44 86 LYS A C 1
ATOM 663 O O . LYS A 1 86 ? -13.603 3.650 19.559 1.00 86.44 86 LYS A O 1
ATOM 668 N N . LYS A 1 87 ? -11.916 2.174 19.313 1.00 84.50 87 LYS A N 1
ATOM 669 C CA . LYS A 1 87 ? -12.249 1.364 20.501 1.00 84.50 87 LYS A CA 1
ATOM 670 C C . LYS A 1 87 ? -11.926 2.114 21.794 1.00 84.50 87 LYS A C 1
ATOM 672 O O . LYS A 1 87 ? -12.714 2.051 22.728 1.00 84.50 87 LYS A O 1
ATOM 677 N N . GLU A 1 88 ? -10.832 2.871 21.804 1.00 86.88 88 GLU A N 1
ATOM 678 C CA . GLU A 1 88 ? -10.391 3.659 22.964 1.00 86.88 88 GLU A CA 1
ATOM 679 C C . GLU A 1 88 ? -11.197 4.956 23.180 1.00 86.88 88 GLU A C 1
ATOM 681 O O . GLU A 1 88 ? -11.069 5.636 24.203 1.00 86.88 88 GLU A O 1
ATOM 686 N N . MET A 1 89 ? -12.053 5.327 22.223 1.00 89.56 89 MET A N 1
ATOM 687 C CA . MET A 1 89 ? -12.904 6.511 22.319 1.00 89.56 89 MET A CA 1
ATOM 688 C C . MET A 1 89 ? -14.146 6.256 23.193 1.00 89.56 89 MET A C 1
ATOM 690 O O . MET A 1 89 ? -14.866 5.278 22.983 1.00 89.56 89 MET A O 1
ATOM 694 N N . PRO A 1 90 ? -14.501 7.174 24.112 1.00 91.19 90 PRO A N 1
ATOM 695 C CA . PRO A 1 90 ? -15.708 7.047 24.920 1.00 91.19 90 PRO A CA 1
ATOM 696 C C . PRO A 1 90 ? -16.974 7.237 24.070 1.00 91.19 90 PRO A C 1
ATOM 698 O O . PRO A 1 90 ? -17.065 8.147 23.238 1.00 91.19 90 PRO A O 1
ATOM 701 N N . ALA A 1 91 ? -17.995 6.410 24.310 1.00 88.75 91 ALA A N 1
ATOM 702 C CA . ALA A 1 91 ? -19.233 6.427 23.527 1.00 88.75 91 ALA A CA 1
ATOM 703 C C . ALA A 1 91 ? -20.106 7.674 23.781 1.00 88.75 91 ALA A C 1
ATOM 705 O O . ALA A 1 91 ? -20.679 8.222 22.834 1.00 88.75 91 ALA A O 1
ATOM 706 N N . LEU A 1 92 ? -20.177 8.139 25.035 1.00 84.31 92 LEU A N 1
ATOM 707 C CA . LEU A 1 92 ? -21.170 9.124 25.489 1.00 84.31 92 LEU A CA 1
ATOM 708 C C . LEU A 1 92 ? -20.605 10.542 25.678 1.00 84.31 92 LEU A C 1
ATOM 710 O O . LEU A 1 92 ? -21.069 11.466 25.018 1.00 84.31 92 LEU A O 1
ATOM 714 N N . MET A 1 93 ? -19.593 10.739 26.532 1.00 86.62 93 MET A N 1
ATOM 715 C CA . MET A 1 93 ? -19.076 12.075 26.875 1.00 86.62 93 MET A CA 1
ATOM 716 C C . MET A 1 93 ? -17.542 12.097 26.929 1.00 86.62 93 MET A C 1
ATOM 718 O O . MET A 1 93 ? -16.909 11.085 27.212 1.00 86.62 93 MET A O 1
ATOM 722 N N . GLY A 1 94 ? -16.933 13.255 26.649 1.00 90.50 94 GLY A N 1
ATOM 723 C CA . GLY A 1 94 ? -15.479 13.448 26.758 1.00 90.50 94 GLY A CA 1
ATOM 724 C C . GLY A 1 94 ? -14.661 13.092 25.509 1.00 90.50 94 GLY A C 1
ATOM 725 O O . GLY A 1 94 ? -13.438 13.014 25.601 1.00 90.50 94 GLY A O 1
ATOM 726 N N . LYS A 1 95 ? -15.304 12.922 24.342 1.00 91.12 95 LYS A N 1
ATOM 727 C CA . LYS A 1 95 ? -14.660 12.526 23.070 1.00 91.12 95 LYS A CA 1
ATOM 728 C C . LYS A 1 95 ? -13.445 13.381 22.708 1.00 91.12 95 LYS A C 1
ATOM 730 O O . LYS A 1 95 ? -12.387 12.827 22.449 1.00 91.12 95 LYS A O 1
ATOM 735 N N . SER A 1 96 ? -13.551 14.709 22.767 1.00 91.88 96 SER A N 1
ATOM 736 C CA . SER A 1 96 ? -12.439 15.604 22.407 1.00 91.88 96 SER A CA 1
ATOM 737 C C . SER A 1 96 ? -11.243 15.478 23.356 1.00 91.88 96 SER A C 1
ATOM 739 O O . SER A 1 96 ? -10.096 15.516 22.919 1.00 91.88 96 SER A O 1
ATOM 741 N N . LYS A 1 97 ? -11.497 15.291 24.660 1.00 93.75 97 LYS A N 1
ATOM 742 C CA . LYS A 1 97 ? -10.441 15.096 25.667 1.00 93.75 97 LYS A CA 1
ATOM 743 C C . LYS A 1 97 ? -9.756 13.738 25.488 1.00 93.75 97 LYS A C 1
ATOM 745 O O . LYS A 1 97 ? -8.535 13.664 25.568 1.00 93.75 97 LYS A O 1
ATOM 750 N N . ALA A 1 98 ? -10.534 12.689 25.215 1.00 91.31 98 ALA A N 1
ATOM 751 C CA . ALA A 1 98 ? -10.012 11.356 24.929 1.00 91.31 98 ALA A CA 1
ATOM 752 C C . ALA A 1 98 ? -9.204 11.324 23.625 1.00 91.31 98 ALA A C 1
ATOM 754 O O . ALA A 1 98 ? -8.095 10.808 23.625 1.00 91.31 98 ALA A O 1
ATOM 755 N N . GLN A 1 99 ? -9.701 11.949 22.554 1.00 91.25 99 GLN A N 1
ATOM 756 C CA . GLN A 1 99 ? -8.986 12.054 21.283 1.00 91.25 99 GLN A CA 1
ATOM 757 C C . GLN A 1 99 ? -7.628 12.736 21.462 1.00 91.25 99 GLN A C 1
ATOM 759 O O . GLN A 1 99 ? -6.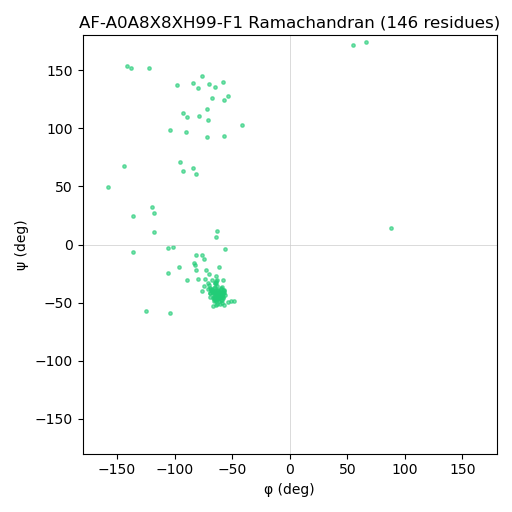630 12.225 20.969 1.00 91.25 99 GLN A O 1
ATOM 764 N N . ARG A 1 100 ? -7.573 13.853 22.201 1.00 93.06 100 ARG A N 1
ATOM 765 C CA . ARG A 1 100 ? -6.312 14.559 22.464 1.00 93.06 100 ARG A CA 1
ATOM 766 C C . ARG A 1 100 ? -5.334 13.682 23.244 1.00 93.06 100 ARG A C 1
ATOM 768 O O . ARG A 1 100 ? -4.211 13.508 22.803 1.00 93.06 100 ARG A O 1
ATOM 775 N N . ARG A 1 101 ? -5.805 13.020 24.309 1.00 92.94 101 ARG A N 1
ATOM 776 C CA . ARG A 1 101 ? -4.995 12.064 25.084 1.00 92.94 101 ARG A CA 1
ATOM 777 C C . ARG A 1 101 ? -4.439 10.929 24.217 1.00 92.94 101 ARG A C 1
ATOM 779 O O . ARG A 1 101 ? -3.293 10.545 24.399 1.00 92.94 101 ARG A O 1
ATOM 786 N N . LEU A 1 102 ? -5.246 10.385 23.305 1.00 90.12 102 LEU A N 1
ATOM 787 C CA . LEU A 1 102 ? -4.821 9.318 22.393 1.00 90.12 102 LEU A CA 1
ATOM 788 C C . LEU A 1 102 ? -3.800 9.816 21.364 1.00 90.12 102 LEU A C 1
ATOM 790 O O . LEU A 1 102 ? -2.853 9.103 21.064 1.00 90.12 102 LEU A O 1
ATOM 794 N N . MET A 1 103 ? -3.968 11.037 20.849 1.00 90.12 103 MET A N 1
ATOM 795 C CA . MET A 1 103 ? -2.995 11.661 19.946 1.00 90.12 103 MET A CA 1
ATOM 796 C C . MET A 1 103 ? -1.666 11.955 20.652 1.00 90.12 103 MET A C 1
ATOM 798 O O . MET A 1 103 ? -0.614 11.715 20.069 1.00 90.12 103 MET A O 1
ATOM 802 N N . ASP A 1 104 ? -1.716 12.420 21.902 1.00 93.62 104 ASP A N 1
ATOM 803 C CA . ASP A 1 104 ? -0.530 12.746 22.703 1.00 93.62 104 ASP A CA 1
ATOM 804 C C . ASP A 1 104 ? 0.228 11.485 23.171 1.00 93.62 104 ASP A C 1
ATOM 806 O O . ASP A 1 104 ? 1.417 11.562 23.465 1.00 93.62 104 ASP A O 1
ATOM 810 N N . ASN A 1 105 ? -0.438 10.321 23.223 1.00 90.19 105 ASN A N 1
ATOM 811 C CA . ASN A 1 105 ? 0.127 9.040 23.673 1.00 90.19 105 ASN A CA 1
ATOM 812 C C . ASN A 1 105 ? 0.135 7.957 22.575 1.00 90.19 105 ASN A C 1
ATOM 814 O O . ASN A 1 105 ? 0.050 6.768 22.876 1.00 90.19 105 ASN A O 1
ATOM 818 N N . LEU A 1 106 ? 0.198 8.342 21.297 1.00 86.25 106 LEU A N 1
ATOM 819 C CA . LEU A 1 106 ? -0.006 7.406 20.185 1.00 86.25 106 LEU A CA 1
ATOM 820 C C . LEU A 1 106 ? 0.986 6.226 20.199 1.00 86.25 106 LEU A C 1
ATOM 822 O O . LEU A 1 106 ? 0.599 5.093 19.931 1.00 86.25 106 LEU A O 1
ATOM 826 N N . GLU A 1 107 ? 2.246 6.488 20.553 1.00 87.19 107 GLU A N 1
ATOM 827 C CA . GLU A 1 107 ? 3.303 5.476 20.692 1.00 87.19 107 GLU A CA 1
ATOM 828 C C . GLU A 1 107 ? 2.946 4.430 21.754 1.00 87.19 107 GLU A C 1
ATOM 830 O O . GLU A 1 107 ? 2.889 3.238 21.458 1.00 87.19 107 GLU A O 1
ATOM 835 N N . GLY A 1 108 ? 2.567 4.882 22.952 1.00 85.81 108 GLY A N 1
ATOM 836 C CA . GLY A 1 108 ? 2.141 3.993 24.028 1.00 85.81 108 GLY A CA 1
ATOM 837 C C . GLY A 1 108 ? 0.861 3.212 23.707 1.00 85.81 108 GLY A C 1
ATOM 838 O O . GLY A 1 108 ? 0.672 2.120 24.234 1.00 85.81 108 GLY A O 1
ATOM 839 N N . GLU A 1 109 ? -0.027 3.721 22.847 1.00 84.00 109 GLU A N 1
ATOM 840 C CA . GLU A 1 109 ? -1.186 2.947 22.371 1.00 84.00 109 GLU A CA 1
ATOM 841 C C . GLU A 1 109 ? -0.772 1.809 21.422 1.00 84.00 109 GLU A C 1
ATOM 843 O O . GLU A 1 109 ? -1.340 0.719 21.484 1.00 84.00 109 GLU A O 1
ATOM 848 N N . PHE A 1 110 ? 0.260 2.009 20.594 1.00 81.19 110 PHE A N 1
ATOM 849 C CA . PHE A 1 110 ? 0.780 0.950 19.722 1.00 81.19 110 PHE A CA 1
ATOM 850 C C . PHE A 1 110 ? 1.584 -0.120 20.477 1.00 81.19 110 PHE A C 1
ATOM 852 O O . PHE A 1 110 ? 1.561 -1.284 20.073 1.00 81.19 110 PHE A O 1
ATOM 859 N N . GLU A 1 111 ? 2.240 0.239 21.584 1.00 81.19 111 GLU A N 1
ATOM 860 C CA . GLU A 1 111 ? 3.001 -0.696 22.429 1.00 81.19 111 GLU A CA 1
ATOM 861 C C . GLU A 1 111 ? 2.112 -1.602 23.294 1.00 81.19 111 GLU A C 1
ATOM 863 O O . GLU A 1 111 ? 2.441 -2.768 23.511 1.00 81.19 111 GLU A O 1
ATOM 868 N N . LYS A 1 112 ? 0.973 -1.094 23.786 1.00 72.25 112 LYS A N 1
ATOM 869 C CA . LYS A 1 112 ? 0.121 -1.802 24.762 1.00 72.25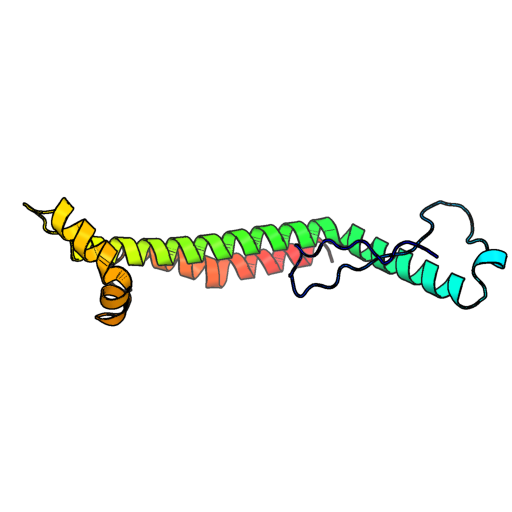 112 LYS A CA 1
ATOM 870 C C . LYS A 1 112 ? -0.564 -3.060 24.233 1.00 72.25 112 LYS A C 1
ATOM 872 O O . LYS A 1 112 ? -0.855 -3.950 25.026 1.00 72.25 112 LYS A O 1
ATOM 877 N N . GLY A 1 113 ? -0.887 -3.122 22.944 1.00 60.22 113 GLY A N 1
ATOM 878 C CA . GLY A 1 113 ? -1.701 -4.217 22.403 1.00 60.22 113 GLY A CA 1
ATOM 879 C C . GLY A 1 113 ? -1.214 -4.802 21.088 1.00 60.22 113 GLY A C 1
ATOM 880 O O . GLY A 1 113 ? -1.810 -5.758 20.600 1.00 60.22 113 GLY A O 1
ATOM 881 N N . GLY A 1 114 ? -0.191 -4.214 20.461 1.00 60.91 114 GLY A N 1
ATOM 882 C CA . GLY A 1 114 ? -0.072 -4.332 19.012 1.00 60.91 114 GLY A CA 1
ATOM 883 C C . GLY A 1 114 ? -1.364 -3.862 18.322 1.00 60.91 114 GLY A C 1
ATOM 884 O O . GLY A 1 114 ? -2.395 -3.568 18.934 1.00 60.91 114 GLY A O 1
ATOM 885 N N . LEU A 1 115 ? -1.351 -3.746 17.003 1.00 65.81 115 LEU A N 1
ATOM 886 C CA . LEU A 1 115 ? -2.605 -3.515 16.293 1.00 65.81 115 LEU A CA 1
ATOM 887 C C . LEU A 1 115 ? -3.422 -4.812 16.368 1.00 65.81 115 LEU A C 1
ATOM 889 O O . LEU A 1 115 ? -3.077 -5.778 15.705 1.00 65.81 115 LEU A O 1
ATOM 893 N N . ASP A 1 116 ? -4.489 -4.854 17.172 1.00 63.12 116 ASP A N 1
ATOM 894 C CA . ASP A 1 116 ? -5.436 -5.981 17.200 1.00 63.12 116 ASP A CA 1
ATOM 895 C C . ASP A 1 116 ? -6.028 -6.216 15.796 1.00 63.12 116 ASP A C 1
ATOM 897 O O . ASP A 1 116 ? -7.031 -5.598 15.404 1.00 63.12 116 ASP A O 1
ATOM 901 N N . PHE A 1 117 ? -5.409 -7.119 15.035 1.00 63.09 117 PHE A N 1
ATOM 902 C CA . PHE A 1 117 ? -5.717 -7.353 13.625 1.00 63.09 117 PHE A CA 1
ATOM 903 C C . PHE A 1 117 ? -7.042 -8.110 13.399 1.00 63.09 117 PHE A C 1
ATOM 905 O O . PHE A 1 117 ? -7.557 -8.126 12.282 1.00 63.09 117 PHE A O 1
ATOM 912 N N . GLU A 1 118 ? -7.638 -8.689 14.445 1.00 58.59 118 GLU A N 1
ATOM 913 C CA . GLU A 1 118 ? -8.768 -9.628 14.330 1.00 58.59 118 GLU A CA 1
ATOM 914 C C . GLU A 1 118 ? -10.155 -8.977 14.181 1.00 58.59 118 GLU A C 1
ATOM 916 O O . GLU A 1 118 ? -11.106 -9.643 13.776 1.00 58.59 118 GLU A O 1
ATOM 921 N N . LYS A 1 119 ? -10.322 -7.687 14.516 1.00 63.03 119 LYS A N 1
ATOM 922 C CA . LYS A 1 119 ? -11.671 -7.090 14.692 1.00 63.03 119 LYS A CA 1
ATOM 923 C C . LYS A 1 119 ? -12.142 -6.169 13.564 1.00 63.03 119 LYS A C 1
ATOM 925 O O . LYS A 1 119 ? -13.279 -5.693 13.609 1.00 63.03 119 LYS A O 1
ATOM 930 N N . LEU A 1 120 ? -11.314 -5.907 12.552 1.00 66.94 120 LEU A N 1
ATOM 931 C CA . LEU A 1 120 ? -11.791 -5.252 11.331 1.00 66.94 120 LEU A CA 1
ATOM 932 C C . LEU A 1 120 ? -12.568 -6.274 10.495 1.00 66.94 120 LEU A C 1
ATOM 934 O O . LEU A 1 120 ? -12.177 -7.432 10.500 1.00 66.94 120 LEU A O 1
ATOM 938 N N . LYS A 1 121 ? -13.638 -5.870 9.782 1.00 71.88 121 LYS A N 1
ATOM 939 C CA . LYS A 1 121 ? -14.482 -6.771 8.962 1.00 71.88 121 LYS A CA 1
ATOM 940 C C . LYS A 1 121 ? -13.600 -7.776 8.198 1.00 71.88 121 LYS A C 1
ATOM 942 O O . LYS A 1 121 ? -13.026 -7.382 7.178 1.00 71.88 121 LYS A O 1
ATOM 947 N N . PRO A 1 122 ? -13.505 -9.044 8.644 1.00 79.19 122 PRO A N 1
ATOM 948 C CA . PRO A 1 122 ? -12.418 -9.925 8.220 1.00 79.19 122 PRO A CA 1
ATOM 949 C C . PRO A 1 122 ? -12.473 -10.189 6.718 1.00 79.19 122 PRO A C 1
ATOM 951 O O . PRO A 1 122 ? -11.444 -10.235 6.067 1.00 79.19 122 PRO A O 1
ATOM 954 N N . LYS A 1 123 ? -13.678 -10.184 6.135 1.00 83.88 123 LYS A N 1
ATOM 955 C CA . LYS A 1 123 ? -13.898 -10.285 4.685 1.00 83.88 123 LYS A CA 1
ATOM 956 C C . LYS A 1 123 ? -13.192 -9.197 3.863 1.00 83.88 123 LYS A C 1
ATOM 958 O O . LYS A 1 123 ? -12.693 -9.492 2.789 1.00 83.88 123 LYS A O 1
ATOM 963 N N . MET A 1 124 ? -13.157 -7.950 4.341 1.00 83.88 124 MET A N 1
ATOM 964 C CA . MET A 1 124 ? -12.530 -6.843 3.602 1.00 83.88 1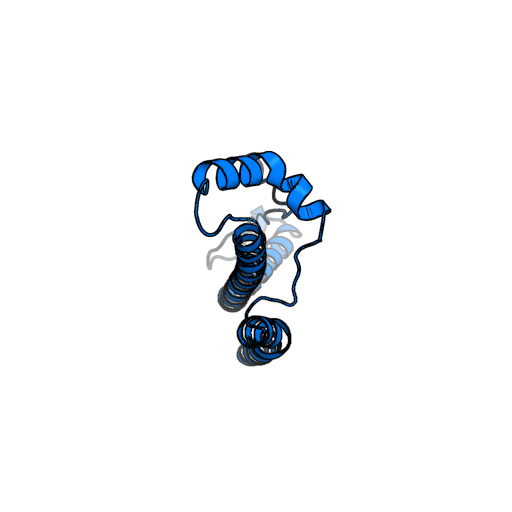24 MET A CA 1
ATOM 965 C C . MET A 1 124 ? -11.006 -6.911 3.679 1.00 83.88 124 MET A C 1
ATOM 967 O O . MET A 1 124 ? -10.331 -6.647 2.694 1.00 83.88 124 MET A O 1
ATOM 971 N N . ILE A 1 125 ? -10.475 -7.258 4.854 1.00 87.50 125 ILE A N 1
ATOM 972 C CA . ILE A 1 125 ? -9.037 -7.466 5.041 1.00 87.50 125 ILE A CA 1
ATOM 973 C C . ILE A 1 125 ? -8.570 -8.662 4.220 1.00 87.50 125 ILE A C 1
ATOM 975 O O . ILE A 1 125 ? -7.602 -8.531 3.481 1.00 87.50 125 ILE A O 1
ATOM 979 N N . GLN A 1 126 ? -9.299 -9.776 4.301 1.00 88.94 126 GLN A N 1
ATOM 980 C CA . GLN A 1 126 ? -9.000 -10.984 3.548 1.00 88.94 126 GLN A CA 1
ATOM 981 C C . GLN A 1 126 ? -9.007 -10.706 2.046 1.00 88.94 126 GLN A C 1
ATOM 983 O O . GLN A 1 126 ? -8.065 -11.083 1.375 1.00 88.94 126 GLN A O 1
ATOM 988 N N . ALA A 1 127 ? -9.976 -9.941 1.533 1.00 90.88 127 ALA A N 1
ATOM 989 C CA . ALA A 1 127 ? -9.985 -9.548 0.124 1.00 90.88 127 ALA A CA 1
ATOM 990 C C . ALA A 1 127 ? -8.739 -8.738 -0.284 1.00 90.88 127 ALA A C 1
ATOM 992 O O . ALA A 1 127 ? -8.215 -8.925 -1.377 1.00 90.88 127 ALA A O 1
ATOM 993 N N . VAL A 1 128 ? -8.244 -7.843 0.582 1.00 91.75 128 VAL A N 1
ATOM 994 C CA . VAL A 1 128 ? -6.991 -7.112 0.318 1.00 91.75 128 VAL A CA 1
ATOM 995 C C . VAL A 1 128 ? -5.790 -8.058 0.363 1.00 91.75 128 VAL A C 1
ATOM 997 O O . VAL A 1 128 ? -4.890 -7.919 -0.459 1.00 91.75 128 VAL A O 1
ATOM 1000 N N . ASP A 1 129 ? -5.766 -9.011 1.291 1.00 92.19 129 ASP A N 1
ATOM 1001 C CA . ASP A 1 129 ? -4.681 -9.987 1.405 1.00 92.19 129 ASP A CA 1
ATOM 1002 C C . ASP A 1 129 ? -4.659 -10.974 0.237 1.00 92.19 129 ASP A C 1
ATOM 1004 O O . ASP A 1 129 ? -3.590 -11.223 -0.313 1.00 92.19 129 ASP A O 1
ATOM 1008 N N . ASP A 1 130 ? -5.821 -11.456 -0.198 1.00 94.81 130 ASP A N 1
ATOM 1009 C CA . ASP A 1 130 ? -5.971 -12.333 -1.359 1.00 94.81 130 ASP A CA 1
ATOM 1010 C C . ASP A 1 130 ? -5.530 -11.607 -2.635 1.00 94.81 130 ASP A C 1
ATOM 1012 O O . ASP A 1 130 ? -4.719 -12.126 -3.401 1.00 94.81 130 ASP A O 1
ATOM 1016 N N . MET A 1 131 ? -5.958 -10.352 -2.803 1.00 95.50 131 MET A N 1
ATOM 1017 C CA . MET A 1 131 ? -5.531 -9.509 -3.918 1.00 95.50 131 MET A CA 1
ATOM 1018 C C . MET A 1 131 ? -4.008 -9.312 -3.937 1.00 95.50 131 MET A C 1
ATOM 1020 O O . MET A 1 131 ? -3.370 -9.386 -4.988 1.00 95.50 131 MET A O 1
ATOM 1024 N N . LEU A 1 132 ? -3.403 -9.045 -2.776 1.00 93.38 132 LEU A N 1
ATOM 1025 C CA . LEU A 1 132 ? -1.956 -8.857 -2.660 1.00 93.38 132 LEU A CA 1
ATOM 1026 C C . LEU A 1 132 ? -1.171 -10.167 -2.836 1.00 93.38 132 LEU A C 1
ATOM 1028 O O . LEU A 1 132 ? -0.044 -10.124 -3.332 1.00 93.38 132 LEU A O 1
ATOM 1032 N N . GLY A 1 133 ? -1.732 -11.297 -2.402 1.00 92.88 133 GLY A N 1
ATOM 1033 C CA . GLY A 1 133 ? -1.069 -12.599 -2.357 1.00 92.88 133 GLY A CA 1
ATOM 1034 C C . GLY A 1 133 ? -1.219 -13.437 -3.625 1.00 92.88 133 GLY A C 1
ATOM 1035 O O . GLY A 1 133 ? -0.299 -14.185 -3.956 1.00 92.88 133 GLY A O 1
ATOM 1036 N N . TYR A 1 134 ? -2.331 -13.291 -4.346 1.00 93.81 134 TYR A N 1
ATOM 1037 C CA . TYR A 1 134 ? -2.674 -14.128 -5.498 1.00 93.81 134 TYR A CA 1
ATOM 1038 C C . TYR A 1 134 ? -2.940 -13.291 -6.752 1.00 93.81 134 TYR A C 1
ATOM 1040 O O . TYR A 1 134 ? -2.203 -13.433 -7.730 1.00 93.81 134 TYR A O 1
ATOM 1048 N N . ASP A 1 135 ? -3.897 -12.358 -6.699 1.00 92.88 135 ASP A N 1
ATOM 1049 C CA . ASP A 1 135 ? -4.372 -11.653 -7.901 1.00 92.88 135 ASP A CA 1
ATOM 1050 C C . ASP A 1 135 ? -3.275 -10.803 -8.559 1.00 92.88 135 ASP A C 1
ATOM 1052 O O . ASP A 1 135 ? -3.071 -10.858 -9.772 1.00 92.88 135 ASP A O 1
ATOM 1056 N N . ILE A 1 136 ? -2.537 -10.008 -7.773 1.00 92.06 136 ILE A N 1
ATOM 1057 C CA . ILE A 1 136 ? -1.472 -9.145 -8.306 1.00 92.06 136 ILE A CA 1
ATOM 1058 C C . ILE A 1 136 ? -0.312 -9.970 -8.884 1.00 92.06 136 ILE A C 1
ATOM 1060 O O . ILE A 1 136 ? 0.103 -9.682 -10.011 1.00 92.06 136 ILE A O 1
ATOM 1064 N N . PRO A 1 137 ? 0.231 -10.985 -8.181 1.00 89.88 137 PRO A N 1
ATOM 1065 C CA . PRO A 1 137 ? 1.232 -11.873 -8.766 1.00 89.88 137 PRO A CA 1
ATOM 1066 C C . PRO A 1 137 ? 0.770 -12.581 -10.045 1.00 89.88 137 PRO A C 1
ATOM 1068 O O . PRO A 1 137 ? 1.561 -12.703 -10.981 1.00 89.88 137 PRO A O 1
ATOM 1071 N N . GLU A 1 138 ? -0.483 -13.038 -10.110 1.00 89.00 138 GLU A N 1
ATOM 1072 C CA . GLU A 1 138 ? -1.050 -13.677 -11.303 1.00 89.00 138 GLU A CA 1
ATOM 1073 C C . GLU A 1 138 ? -1.164 -12.694 -12.475 1.00 89.00 138 GLU A C 1
ATOM 1075 O O . GLU A 1 138 ? -0.703 -12.979 -13.582 1.00 89.00 138 GLU A O 1
ATOM 1080 N N . LEU A 1 139 ? -1.663 -11.484 -12.214 1.00 86.25 139 LEU A N 1
ATOM 1081 C CA . LEU A 1 139 ? -1.741 -10.412 -13.201 1.00 86.25 139 LEU A CA 1
ATOM 1082 C C . LEU A 1 139 ? -0.358 -10.053 -13.769 1.00 86.25 139 LEU A C 1
ATOM 1084 O O . LEU A 1 139 ? -0.204 -9.887 -14.979 1.00 86.25 139 LEU A O 1
ATOM 1088 N N . LEU A 1 140 ? 0.666 -9.976 -12.915 1.00 84.38 140 LEU A N 1
ATOM 1089 C CA . LEU A 1 140 ? 2.043 -9.688 -13.327 1.00 84.38 140 LEU A CA 1
ATOM 1090 C C . LEU A 1 140 ? 2.654 -10.788 -14.206 1.00 84.38 140 LEU A C 1
ATOM 1092 O O . LEU A 1 140 ? 3.452 -10.473 -15.091 1.00 84.38 140 LEU A O 1
ATOM 1096 N N . LYS A 1 141 ? 2.297 -12.063 -13.989 1.00 83.00 141 LYS A N 1
ATOM 1097 C CA . LYS A 1 141 ? 2.727 -13.165 -14.870 1.00 83.00 141 LYS A CA 1
ATOM 1098 C C . LYS A 1 141 ? 2.154 -12.997 -16.276 1.00 83.00 141 LYS A C 1
ATOM 1100 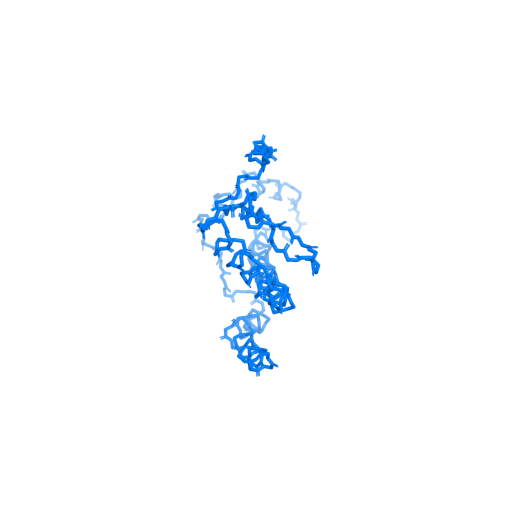O O . LYS A 1 141 ? 2.886 -13.153 -17.248 1.00 83.00 141 LYS A O 1
ATOM 1105 N N . ASN A 1 142 ? 0.882 -12.614 -16.375 1.00 78.75 142 ASN A N 1
ATOM 1106 C CA . ASN A 1 142 ? 0.227 -12.385 -17.661 1.00 78.75 142 ASN A CA 1
ATOM 1107 C C . ASN A 1 142 ? 0.810 -11.171 -18.395 1.00 78.75 142 ASN A C 1
ATOM 1109 O O . ASN A 1 142 ? 1.036 -11.248 -19.596 1.00 78.75 142 ASN A O 1
ATOM 1113 N N . PHE A 1 143 ? 1.109 -10.073 -17.689 1.00 75.19 143 PHE A N 1
ATOM 1114 C CA . PHE A 1 143 ? 1.715 -8.890 -18.311 1.00 75.19 143 PHE A CA 1
ATOM 1115 C C . PHE A 1 143 ? 3.119 -9.140 -18.863 1.00 75.19 143 PHE A C 1
ATOM 1117 O O . PHE A 1 143 ? 3.422 -8.642 -19.944 1.00 75.19 143 PHE A O 1
ATOM 1124 N N . ARG A 1 144 ? 3.969 -9.898 -18.155 1.00 71.38 144 ARG A N 1
ATOM 1125 C CA . ARG A 1 144 ? 5.317 -10.221 -18.652 1.00 71.38 144 ARG A CA 1
ATOM 1126 C C . ARG A 1 144 ? 5.269 -10.999 -19.968 1.00 71.38 144 ARG A C 1
ATOM 1128 O O . ARG A 1 144 ? 5.913 -10.577 -20.917 1.00 71.38 144 ARG A O 1
ATOM 1135 N N . ASN A 1 145 ? 4.389 -11.995 -20.060 1.00 63.97 145 ASN A N 1
ATOM 1136 C CA . ASN A 1 145 ? 4.190 -12.788 -21.278 1.00 63.97 145 ASN A CA 1
ATOM 1137 C C . ASN A 1 145 ? 3.720 -11.990 -22.513 1.00 63.97 145 ASN A C 1
ATOM 1139 O O . ASN A 1 145 ? 3.815 -12.506 -23.617 1.00 63.97 145 ASN A O 1
ATOM 1143 N N . ILE A 1 146 ? 3.149 -10.786 -22.362 1.00 61.78 146 ILE A N 1
ATOM 1144 C CA . ILE A 1 146 ? 2.603 -10.009 -23.498 1.00 61.78 146 ILE A CA 1
ATOM 1145 C C . ILE A 1 146 ? 3.697 -9.247 -24.256 1.00 61.78 146 ILE A C 1
ATOM 1147 O O . ILE A 1 146 ? 3.495 -8.865 -25.407 1.00 61.78 146 ILE A O 1
ATOM 1151 N N . TYR A 1 147 ? 4.834 -8.994 -23.613 1.00 56.03 147 TYR A N 1
ATOM 1152 C CA . TYR A 1 147 ? 5.912 -8.205 -24.201 1.00 56.03 147 TYR A CA 1
ATOM 1153 C C . TYR A 1 147 ? 7.218 -8.996 -24.375 1.00 56.03 147 TYR A C 1
ATOM 1155 O O . TYR A 1 147 ? 8.260 -8.377 -24.608 1.00 56.03 147 TYR A O 1
ATOM 1163 N N . ASP A 1 148 ? 7.164 -10.316 -24.202 1.00 55.06 148 ASP A N 1
ATOM 1164 C CA . ASP A 1 148 ? 8.222 -11.265 -24.571 1.00 55.06 148 ASP A CA 1
ATOM 1165 C C . ASP A 1 148 ? 8.004 -11.743 -26.017 1.00 55.06 148 ASP A C 1
ATOM 1167 O O . ASP A 1 148 ? 9.013 -11.901 -26.740 1.00 55.06 148 ASP A O 1
#

Radius of gyration: 26.48 Å; Cα contacts (8 Å, |Δi|>4): 48; chains: 1; bounding box: 60×33×66 Å

Mean predicted aligned error: 12.99 Å

Nearest PDB structures (foldseek):
  4wpc-assembly1_A  TM=3.443E-01  e=5.736E+00  Saccharomyces cerevisiae S288C

Foldseek 3Di:
DDDDPDDDPPPPDPDDDDDLPEDPDPDPDPCVVQPPVRNVSRVVSVVVVVVVVLCVVVVVVVVVLVVVLVVLVVVLVVVLLVVLLVVQADDPDDRVVSNVVCVVCVVVSCVPPHSPNPPDPVVVVVVSVCCNPPVSVVVNVVSVVVSD

Organism: Salvia splendens (NCBI:txid180675)

Solvent-accessible surface area (backbone atoms only — not comparable to full-atom values): 9230 Å² total; per-residue (Å²): 146,87,84,86,85,80,78,68,90,82,68,84,54,98,66,82,79,86,80,76,89,63,83,95,57,100,62,79,78,59,56,91,82,44,43,84,68,37,53,58,52,43,52,50,49,48,51,55,48,50,53,52,60,71,40,43,68,59,56,52,50,54,50,53,53,51,52,50,53,54,49,53,53,49,51,54,52,49,51,44,53,54,54,52,55,57,68,75,44,55,92,86,69,59,46,72,62,44,50,50,55,47,67,77,38,46,67,62,58,49,69,75,64,49,78,74,77,81,80,54,67,57,69,61,55,48,51,54,48,47,40,66,69,46,52,51,58,53,52,52,56,57,56,54,67,75,78,110